Protein AF-A0A396AH46-F1 (afdb_monomer_lite)

Radius of gyration: 9.67 Å; chains: 1; bounding box: 21×17×26 Å

Structure (mmCIF, N/CA/C/O backbone):
data_AF-A0A396AH46-F1
#
_entry.id   AF-A0A396AH46-F1
#
loop_
_atom_site.group_PDB
_atom_site.id
_atom_site.type_symbol
_atom_site.label_atom_id
_atom_site.label_alt_id
_atom_site.label_comp_id
_atom_site.label_asym_id
_atom_site.label_entity_id
_atom_site.label_seq_id
_atom_site.pdbx_PDB_ins_code
_atom_site.Cartn_x
_atom_site.Cartn_y
_atom_site.Cartn_z
_atom_site.occupancy
_atom_site.B_iso_or_equiv
_atom_site.auth_seq_id
_atom_si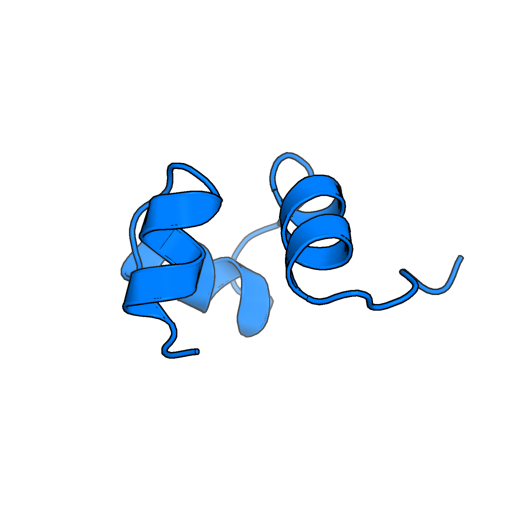te.auth_comp_id
_atom_site.auth_asym_id
_atom_site.auth_atom_id
_atom_site.pdbx_PDB_model_num
ATOM 1 N N . MET A 1 1 ? -8.942 10.415 0.863 1.00 83.06 1 MET A N 1
ATOM 2 C CA . MET A 1 1 ? -8.884 9.215 1.722 1.00 83.06 1 MET A CA 1
ATOM 3 C C . MET A 1 1 ? -7.536 9.147 2.420 1.00 83.06 1 MET A C 1
ATOM 5 O O . MET A 1 1 ? -6.574 9.738 1.937 1.00 83.06 1 MET A O 1
ATOM 9 N N . THR A 1 2 ? -7.458 8.433 3.532 1.00 92.69 2 THR A N 1
ATOM 10 C CA . THR A 1 2 ? -6.214 8.117 4.239 1.00 92.69 2 THR A CA 1
ATOM 11 C C . THR A 1 2 ? -5.586 6.831 3.692 1.00 92.69 2 THR A C 1
ATOM 13 O O . THR A 1 2 ? -6.266 5.999 3.094 1.00 92.69 2 THR A O 1
ATOM 16 N N . ALA A 1 3 ? -4.293 6.608 3.946 1.00 88.81 3 ALA A N 1
ATOM 17 C CA . ALA A 1 3 ? -3.634 5.344 3.590 1.00 88.81 3 ALA A CA 1
ATOM 18 C C . ALA A 1 3 ? -4.298 4.121 4.252 1.00 88.81 3 ALA A C 1
ATOM 20 O O . ALA A 1 3 ? -4.236 3.018 3.718 1.00 88.81 3 ALA A O 1
ATOM 21 N N . ARG A 1 4 ? -4.952 4.309 5.406 1.00 94.88 4 ARG A N 1
ATOM 22 C CA . ARG A 1 4 ? -5.696 3.241 6.074 1.00 94.88 4 ARG A CA 1
ATOM 23 C C . ARG A 1 4 ? -6.983 2.895 5.333 1.00 94.88 4 ARG A C 1
ATOM 25 O O . ARG A 1 4 ? -7.196 1.731 5.034 1.00 94.88 4 ARG A O 1
ATOM 32 N N . GLU A 1 5 ? -7.767 3.902 4.964 1.00 96.38 5 GLU A N 1
ATOM 33 C CA . GLU A 1 5 ? -8.999 3.713 4.186 1.00 96.38 5 GLU A CA 1
ATOM 34 C C . GLU A 1 5 ? -8.727 3.080 2.818 1.00 96.38 5 GLU A C 1
ATOM 36 O O . GLU A 1 5 ? -9.494 2.236 2.363 1.00 96.38 5 GLU A O 1
ATOM 41 N N . LEU A 1 6 ? -7.623 3.462 2.166 1.00 95.56 6 LEU A N 1
ATOM 42 C CA . LEU A 1 6 ? -7.211 2.839 0.910 1.00 95.56 6 LEU A CA 1
ATOM 43 C C . LEU A 1 6 ? -6.825 1.371 1.123 1.00 95.56 6 LEU A C 1
ATOM 45 O O . LEU A 1 6 ? -7.226 0.513 0.346 1.00 95.56 6 LEU A O 1
ATOM 49 N N . ALA A 1 7 ? -6.064 1.069 2.176 1.00 95.69 7 ALA A N 1
ATOM 50 C CA . ALA A 1 7 ? -5.654 -0.299 2.473 1.00 95.69 7 ALA A CA 1
ATOM 51 C C . ALA A 1 7 ? -6.858 -1.208 2.759 1.00 95.69 7 ALA A C 1
ATOM 53 O O . ALA A 1 7 ? -6.902 -2.328 2.249 1.00 95.69 7 ALA A O 1
ATOM 54 N N . ASP A 1 8 ? -7.849 -0.697 3.494 1.00 97.12 8 ASP A N 1
ATOM 55 C CA . ASP A 1 8 ? -9.088 -1.413 3.795 1.00 97.12 8 ASP A CA 1
ATOM 56 C C . ASP A 1 8 ? -9.885 -1.712 2.510 1.00 97.12 8 ASP A C 1
ATOM 58 O O . ASP A 1 8 ? -10.322 -2.844 2.314 1.00 97.12 8 ASP A O 1
ATOM 62 N N . GLN A 1 9 ? -10.000 -0.746 1.588 1.00 96.56 9 GLN A N 1
ATOM 63 C CA . GLN A 1 9 ? -10.680 -0.945 0.298 1.00 96.56 9 GLN A CA 1
ATOM 64 C C . GLN A 1 9 ? -9.929 -1.899 -0.643 1.00 96.56 9 GLN A C 1
ATOM 66 O O . GLN A 1 9 ? -10.546 -2.718 -1.316 1.00 96.56 9 GLN A O 1
ATOM 71 N N . VAL A 1 10 ? -8.596 -1.828 -0.663 1.00 94.81 10 VAL A N 1
ATOM 72 C CA . VAL A 1 10 ? -7.730 -2.710 -1.467 1.00 94.81 10 VAL A CA 1
ATOM 73 C C . VAL A 1 10 ? -7.666 -4.134 -0.885 1.00 94.81 10 VAL A C 1
ATOM 75 O O . VAL A 1 10 ? -7.247 -5.071 -1.567 1.00 94.81 10 VAL A O 1
ATOM 78 N N . GLY A 1 11 ? -8.053 -4.322 0.381 1.00 95.31 11 GLY A N 1
ATOM 79 C CA . GLY A 1 11 ? -7.951 -5.605 1.079 1.00 95.31 11 GLY A CA 1
ATOM 80 C C . GLY A 1 11 ? -6.509 -5.962 1.459 1.00 95.31 11 GLY A C 1
ATOM 81 O O . GLY A 1 11 ? -6.075 -7.106 1.303 1.00 95.31 11 GLY A O 1
ATOM 82 N N . THR A 1 12 ? -5.734 -4.978 1.921 1.00 94.69 12 THR A N 1
ATOM 83 C CA . THR A 1 12 ? -4.345 -5.152 2.373 1.00 94.69 12 THR A CA 1
ATOM 84 C C . THR A 1 12 ? -4.079 -4.390 3.672 1.00 94.69 12 THR A C 1
ATOM 86 O O . THR A 1 12 ? -4.932 -3.665 4.169 1.00 94.69 12 THR A O 1
ATOM 89 N N . SER A 1 13 ? -2.890 -4.546 4.262 1.00 95.31 13 SER A N 1
ATOM 90 C CA . SER A 1 13 ? -2.519 -3.755 5.439 1.00 95.31 13 SER A CA 1
ATOM 91 C C . SER A 1 13 ? -1.938 -2.392 5.043 1.00 95.31 13 SER A C 1
ATOM 93 O O . SER A 1 13 ? -1.229 -2.298 4.034 1.00 95.31 13 SER A O 1
ATOM 95 N N . PRO A 1 14 ? -2.126 -1.336 5.859 1.00 95.38 14 PRO A N 1
ATOM 96 C CA . PRO A 1 14 ? -1.520 -0.027 5.601 1.00 95.38 14 PRO A CA 1
ATOM 97 C C . PRO A 1 14 ? 0.010 -0.090 5.483 1.00 95.38 14 PRO A C 1
ATOM 99 O O . PRO A 1 14 ? 0.611 0.624 4.685 1.00 95.38 14 PRO A O 1
ATOM 102 N N . GLN A 1 15 ? 0.662 -0.981 6.241 1.00 94.75 15 GLN A N 1
ATOM 103 C CA . GLN A 1 15 ? 2.112 -1.182 6.170 1.00 94.75 15 GLN A CA 1
ATOM 104 C C . GLN A 1 15 ? 2.541 -1.806 4.840 1.00 94.75 15 GLN A C 1
ATOM 106 O O . GLN A 1 15 ? 3.606 -1.469 4.324 1.00 94.75 15 GLN A O 1
ATOM 111 N N . TYR A 1 16 ? 1.749 -2.733 4.295 1.00 93.75 16 TYR A N 1
ATOM 112 C CA . TYR A 1 16 ? 2.040 -3.341 3.000 1.00 93.75 16 TYR A CA 1
ATOM 113 C C . TYR A 1 16 ? 1.787 -2.346 1.865 1.00 93.75 16 TYR A C 1
ATOM 115 O O . TYR A 1 16 ? 2.649 -2.183 1.004 1.00 93.75 16 TYR A O 1
ATOM 123 N N . LEU A 1 17 ? 0.667 -1.619 1.919 1.00 94.88 17 LEU A N 1
ATOM 124 C CA . LEU A 1 17 ? 0.343 -0.549 0.977 1.00 94.88 17 LEU A CA 1
ATOM 125 C C . LEU A 1 17 ? 1.441 0.526 0.930 1.00 94.88 17 LEU A C 1
ATOM 127 O O . LEU A 1 17 ? 1.910 0.869 -0.151 1.00 94.88 17 LEU A O 1
ATOM 131 N N . ASN A 1 18 ? 1.934 0.986 2.084 1.00 94.19 18 ASN A N 1
ATOM 132 C CA . ASN A 1 18 ? 3.039 1.950 2.134 1.00 94.19 18 ASN A CA 1
ATOM 133 C C . ASN A 1 18 ? 4.316 1.418 1.472 1.00 94.19 18 ASN A C 1
ATOM 135 O O . ASN A 1 18 ? 5.012 2.162 0.786 1.00 94.19 18 ASN A O 1
ATOM 139 N N . LYS A 1 19 ? 4.627 0.125 1.624 1.00 94.94 19 LYS A N 1
ATOM 140 C CA . LYS A 1 19 ? 5.784 -0.472 0.939 1.00 94.94 19 LYS A CA 1
ATOM 141 C C . LYS A 1 19 ? 5.621 -0.476 -0.581 1.00 94.94 19 LYS A C 1
ATOM 143 O O . LYS A 1 19 ? 6.630 -0.367 -1.268 1.00 94.94 19 LYS A O 1
ATOM 148 N N . ILE A 1 20 ? 4.395 -0.597 -1.093 1.00 92.94 20 ILE A N 1
ATOM 149 C CA . ILE A 1 20 ? 4.110 -0.481 -2.530 1.00 92.94 20 ILE A CA 1
ATOM 150 C C . ILE A 1 20 ? 4.303 0.966 -2.988 1.00 92.94 20 ILE A C 1
ATOM 152 O O . ILE A 1 20 ? 5.057 1.205 -3.925 1.00 92.94 20 ILE A O 1
ATOM 156 N N . ILE A 1 21 ? 3.678 1.927 -2.297 1.00 89.44 21 ILE A N 1
ATOM 157 C CA . ILE A 1 21 ? 3.727 3.359 -2.645 1.00 89.44 21 ILE A CA 1
ATOM 158 C C . ILE A 1 21 ? 5.169 3.882 -2.664 1.00 89.44 21 ILE A C 1
ATOM 160 O O . ILE A 1 21 ? 5.544 4.638 -3.554 1.00 89.44 21 ILE A O 1
ATOM 164 N N . HIS A 1 22 ? 6.000 3.450 -1.714 1.00 92.94 22 HIS A N 1
ATOM 165 C CA . HIS A 1 22 ? 7.406 3.853 -1.634 1.00 92.94 22 HIS A CA 1
ATOM 166 C C . HIS A 1 22 ? 8.359 2.985 -2.475 1.00 92.94 22 HIS A C 1
ATOM 168 O O . HIS A 1 22 ? 9.572 3.113 -2.335 1.00 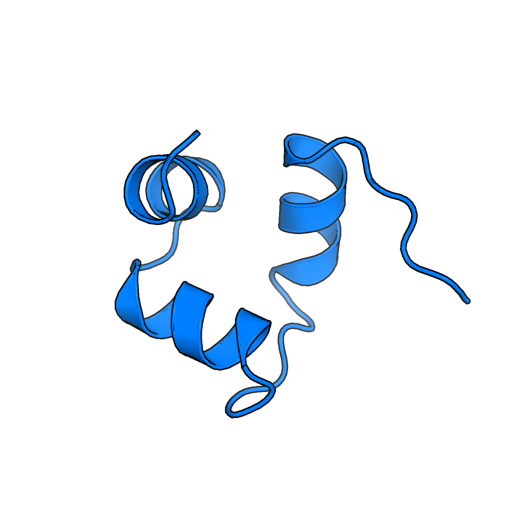92.94 22 HIS A O 1
ATOM 174 N N . GLY A 1 23 ? 7.849 2.071 -3.308 1.00 91.25 23 GLY A N 1
ATOM 175 C CA . GLY A 1 23 ? 8.675 1.232 -4.187 1.00 91.25 23 GLY A CA 1
ATOM 176 C C . GLY A 1 23 ? 9.541 0.187 -3.468 1.00 91.25 23 GLY A C 1
ATOM 177 O O . GLY A 1 23 ? 10.404 -0.433 -4.079 1.00 91.25 23 GLY A O 1
ATOM 178 N N . VAL A 1 24 ? 9.310 -0.051 -2.173 1.00 96.06 24 VAL A N 1
ATOM 179 C CA . VAL A 1 24 ? 10.024 -1.056 -1.358 1.00 96.06 24 VAL A CA 1
ATOM 180 C C . VAL A 1 24 ? 9.568 -2.481 -1.698 1.00 96.06 24 VAL A C 1
ATOM 182 O O . VAL A 1 24 ? 10.306 -3.451 -1.512 1.00 96.06 24 VAL A O 1
ATOM 185 N N . ARG A 1 25 ? 8.324 -2.634 -2.159 1.00 91.06 25 ARG A N 1
ATOM 186 C CA . ARG A 1 25 ? 7.729 -3.906 -2.586 1.00 91.06 25 ARG A CA 1
ATOM 187 C C . ARG A 1 25 ? 7.070 -3.733 -3.956 1.00 91.06 25 ARG A C 1
ATOM 189 O O . ARG A 1 25 ? 6.414 -2.716 -4.170 1.00 91.06 25 ARG A O 1
ATOM 196 N N . PRO A 1 26 ? 7.151 -4.740 -4.843 1.00 87.94 26 PRO A N 1
ATOM 197 C CA . PRO A 1 26 ? 6.383 -4.729 -6.080 1.00 87.94 26 PRO A CA 1
ATOM 198 C C . PRO A 1 26 ? 4.880 -4.782 -5.774 1.00 87.94 26 PRO A C 1
ATOM 200 O O . PRO A 1 26 ? 4.423 -5.589 -4.962 1.00 87.94 26 PRO A O 1
ATOM 203 N N . GLY A 1 27 ? 4.115 -3.912 -6.430 1.00 87.62 27 GLY A N 1
ATOM 204 C CA . GLY A 1 27 ? 2.675 -3.756 -6.227 1.00 87.62 27 GLY A CA 1
ATOM 205 C C . GLY A 1 27 ? 1.797 -4.561 -7.181 1.00 87.62 27 GLY A C 1
ATOM 206 O O . GLY A 1 27 ? 0.598 -4.324 -7.203 1.00 87.62 27 GLY A O 1
ATOM 207 N N . ASN A 1 28 ? 2.349 -5.489 -7.967 1.00 89.75 28 ASN A N 1
ATOM 208 C CA . ASN A 1 28 ? 1.713 -6.082 -9.158 1.00 89.75 28 ASN A CA 1
ATOM 209 C C . ASN A 1 28 ? 0.265 -6.566 -8.948 1.00 89.75 28 ASN A C 1
ATOM 211 O O . ASN A 1 28 ? -0.573 -6.391 -9.823 1.00 89.75 28 ASN A O 1
ATOM 215 N N . LYS A 1 29 ? -0.044 -7.147 -7.780 1.00 90.88 29 LYS A N 1
ATOM 216 C CA . LYS A 1 29 ? -1.397 -7.618 -7.433 1.00 90.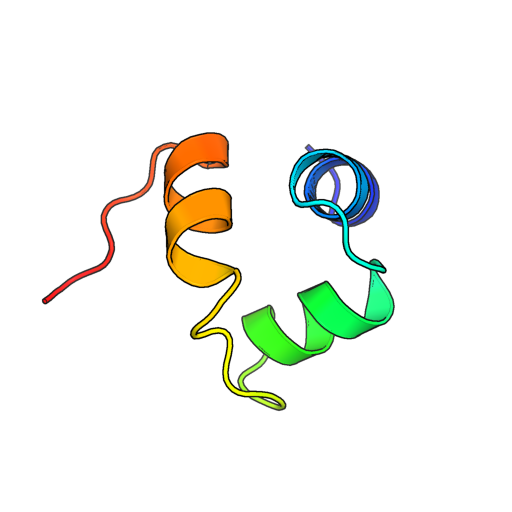88 29 LYS A CA 1
ATOM 217 C C . LYS A 1 29 ? -2.375 -6.487 -7.084 1.00 90.88 29 LYS A C 1
ATOM 219 O O . LYS A 1 29 ? -3.575 -6.642 -7.260 1.00 90.88 29 LYS A O 1
ATOM 224 N N . TYR A 1 30 ? -1.868 -5.386 -6.541 1.00 93.88 30 TYR A N 1
ATOM 225 C CA . TYR A 1 30 ? -2.664 -4.320 -5.935 1.00 93.88 30 TYR A CA 1
ATOM 226 C C . TYR A 1 30 ? -2.719 -3.053 -6.791 1.00 93.88 30 TYR A C 1
ATOM 228 O O . TYR A 1 30 ? -3.637 -2.267 -6.615 1.00 93.88 30 TYR A O 1
ATOM 236 N N . LEU A 1 31 ? -1.777 -2.847 -7.719 1.00 92.12 31 LEU A N 1
ATOM 237 C CA . LEU A 1 31 ? -1.687 -1.626 -8.527 1.00 92.12 31 LEU A CA 1
ATOM 238 C C . LEU A 1 31 ? -2.953 -1.362 -9.345 1.00 92.12 31 LEU A C 1
ATOM 240 O O . LEU A 1 31 ? -3.414 -0.228 -9.361 1.00 92.12 31 LEU A O 1
ATOM 244 N N . ALA A 1 32 ? -3.537 -2.394 -9.959 1.00 92.25 32 ALA A N 1
ATOM 245 C CA . ALA A 1 32 ? -4.780 -2.256 -10.719 1.00 92.25 32 ALA A CA 1
ATOM 246 C C . ALA A 1 32 ? -5.945 -1.781 -9.831 1.00 92.25 32 ALA A C 1
ATOM 248 O O . ALA A 1 32 ? -6.680 -0.870 -10.195 1.00 92.25 32 ALA A O 1
ATOM 249 N N . GLU A 1 33 ? -6.076 -2.356 -8.635 1.00 94.81 33 GLU A N 1
ATOM 250 C CA . GLU A 1 33 ? -7.148 -2.005 -7.700 1.00 94.81 33 GLU A CA 1
ATOM 251 C C . GLU A 1 33 ? -6.926 -0.630 -7.054 1.00 94.81 33 GLU A C 1
ATOM 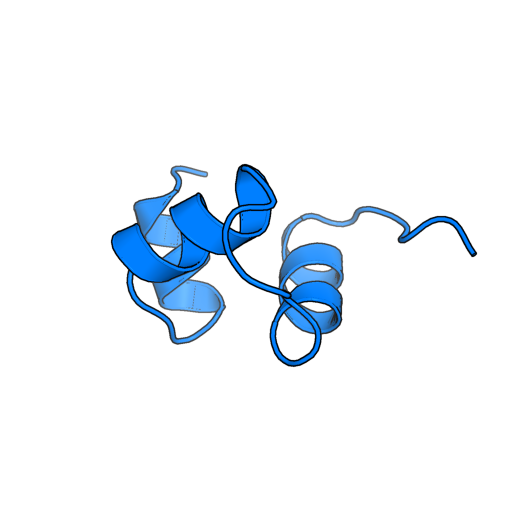253 O O . GLU A 1 33 ? -7.860 0.158 -6.930 1.00 94.81 33 GLU A O 1
ATOM 258 N N . ILE A 1 34 ? -5.676 -0.303 -6.710 1.00 93.38 34 ILE A N 1
ATOM 259 C CA . ILE A 1 34 ? -5.280 1.029 -6.238 1.00 93.38 34 ILE A CA 1
ATOM 260 C C . ILE A 1 34 ? -5.610 2.075 -7.308 1.00 93.38 34 ILE A C 1
ATOM 262 O O . ILE A 1 34 ? -6.222 3.087 -6.991 1.00 93.38 34 ILE A O 1
ATOM 266 N N . SER A 1 35 ? -5.255 1.821 -8.569 1.00 93.31 35 SER A N 1
ATOM 267 C CA . SER A 1 35 ? -5.556 2.711 -9.695 1.00 93.31 35 SER A CA 1
ATOM 268 C C . SER A 1 35 ? -7.057 2.924 -9.876 1.00 93.31 35 SER A C 1
ATOM 270 O O . SER A 1 35 ? -7.498 4.064 -9.997 1.00 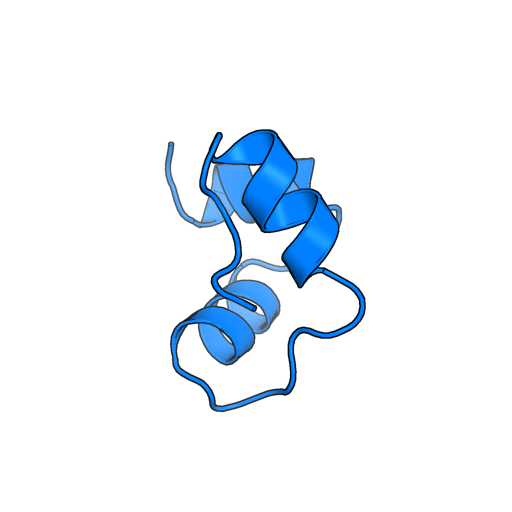93.31 35 SER A O 1
ATOM 272 N N . ARG A 1 36 ? -7.849 1.849 -9.783 1.00 95.00 36 ARG A N 1
ATOM 273 C CA . ARG A 1 36 ? -9.313 1.899 -9.859 1.00 95.00 36 ARG A CA 1
ATOM 274 C C . ARG A 1 36 ? -9.939 2.734 -8.738 1.00 95.00 36 ARG A C 1
ATOM 276 O O . ARG A 1 36 ? -10.833 3.522 -9.013 1.00 95.00 36 ARG A O 1
ATOM 283 N N . ILE A 1 37 ? -9.498 2.556 -7.490 1.00 94.75 37 ILE A N 1
ATOM 284 C CA . ILE A 1 37 ? -10.034 3.281 -6.319 1.00 94.75 37 ILE A CA 1
ATOM 285 C C . ILE A 1 37 ? -9.620 4.754 -6.335 1.00 94.75 37 ILE A C 1
ATOM 287 O O . ILE A 1 37 ? -10.389 5.621 -5.926 1.00 94.75 37 ILE A O 1
ATOM 291 N N . LEU A 1 38 ? -8.388 5.030 -6.761 1.00 93.19 38 LEU A N 1
ATOM 292 C CA . LEU A 1 38 ? -7.840 6.382 -6.819 1.00 93.19 38 LEU A CA 1
ATOM 293 C C . LEU A 1 38 ? -8.236 7.141 -8.089 1.00 93.19 38 LEU A C 1
ATOM 295 O O . LEU A 1 38 ? -7.931 8.326 -8.172 1.00 93.19 38 LEU A O 1
ATOM 299 N N . GLU A 1 39 ? -8.878 6.472 -9.050 1.00 94.19 39 GLU A N 1
ATOM 300 C CA . GLU A 1 39 ? -9.235 7.025 -10.362 1.00 94.19 39 GLU A CA 1
ATOM 301 C C . GLU A 1 39 ? -8.015 7.616 -11.092 1.00 94.19 39 GLU A C 1
ATOM 303 O O . GLU A 1 39 ? -8.068 8.700 -11.671 1.00 94.19 39 GLU A O 1
ATOM 308 N N . ILE A 1 40 ? -6.884 6.902 -11.039 1.00 90.69 40 ILE A N 1
ATOM 309 C CA . ILE A 1 40 ? -5.630 7.303 -11.693 1.00 90.69 40 ILE A CA 1
ATOM 310 C C . ILE A 1 40 ? -5.267 6.340 -12.815 1.00 90.69 40 ILE A C 1
ATOM 312 O O . ILE A 1 40 ? -5.404 5.126 -12.665 1.00 90.69 40 ILE A O 1
ATOM 316 N N . ASP A 1 41 ? -4.706 6.869 -13.898 1.00 88.06 41 ASP A N 1
ATOM 317 C CA . ASP A 1 41 ? -4.156 6.046 -14.969 1.00 88.06 41 ASP A CA 1
ATOM 318 C C . ASP A 1 41 ? -2.766 5.523 -14.598 1.00 88.06 41 ASP A C 1
ATOM 320 O O . ASP A 1 41 ? -1.864 6.275 -14.213 1.00 88.06 41 ASP A O 1
ATOM 324 N N . LEU A 1 42 ? -2.576 4.212 -14.744 1.00 77.44 42 LEU A N 1
ATOM 325 C CA . LEU A 1 42 ? -1.246 3.616 -14.731 1.00 77.44 42 LEU A CA 1
ATOM 326 C C . LEU A 1 42 ? -0.615 3.891 -16.097 1.00 77.44 42 LEU A C 1
ATOM 328 O O . LEU A 1 42 ? -1.058 3.343 -17.104 1.00 77.44 42 LEU A O 1
ATOM 332 N N . ALA A 1 43 ? 0.394 4.763 -16.133 1.00 73.88 43 ALA A N 1
ATOM 333 C CA . ALA A 1 43 ? 1.162 5.004 -17.349 1.00 73.88 43 ALA A CA 1
ATOM 334 C C . ALA A 1 43 ? 1.781 3.682 -17.846 1.00 73.88 43 ALA A C 1
ATOM 336 O O . ALA A 1 43 ? 2.370 2.942 -17.052 1.00 73.88 43 ALA A O 1
ATOM 337 N N . ALA A 1 44 ? 1.582 3.399 -19.137 1.00 55.53 44 ALA A N 1
ATOM 338 C CA . ALA A 1 44 ? 2.091 2.219 -19.836 1.00 55.53 44 ALA A CA 1
ATOM 339 C C . ALA A 1 44 ? 3.617 2.239 -19.996 1.00 55.53 44 ALA A C 1
ATOM 341 O O . ALA A 1 44 ? 4.176 3.343 -20.193 1.00 55.53 44 ALA A O 1
#

Foldseek 3Di:
DDLCVLCVQLVHHSVVSVCCVVVVDPCVSRPVVSCVVVVHDDDD

InterPro domains:
  IPR001387 Cro/C1-type, helix-turn-helix domain [PF01381] (1-43)
  IPR001387 Cro/C1-type, helix-turn-helix domain [PS50943] (1-42)
  IPR010982 Lambda repressor-like, DNA-binding domain superfamily [G3DSA:1.10.260.40] (1-44)
  IPR010982 Lambda repressor-like, DNA-binding domain superfamily [SSF47413] (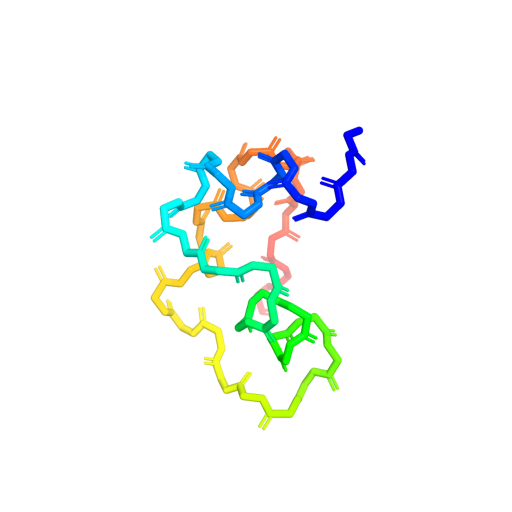1-42)

Organism: NCBI:txid360807

Sequence (44 aa):
MTARELADQVGTSPQYLNKIIHGVRPGNKYLAEISRILEIDLAA

Secondary structure (DSSP, 8-state):
--HHHHHHHHTS-HHHHHHHHTTSS--TTTHHHHHHHHT-----

pLDDT: mean 91.39, std 7.15, range [55.53, 97.12]